Protein AF-A0A9X6AGW3-F1 (afdb_monomer_lite)

Radius of gyration: 20.29 Å; chains: 1; bounding box: 42×45×53 Å

pLDDT: mean 80.4, std 23.38, range [28.41, 98.12]

Structure (mmCIF, N/CA/C/O backbone):
data_AF-A0A9X6AGW3-F1
#
_entry.id   AF-A0A9X6AGW3-F1
#
loop_
_atom_site.group_PDB
_atom_site.id
_atom_site.type_symbol
_atom_site.label_atom_id
_atom_site.label_alt_id
_atom_site.label_comp_id
_atom_site.label_asym_id
_atom_site.label_entity_id
_atom_site.label_seq_id
_atom_site.pdbx_PDB_ins_code
_atom_site.Cartn_x
_atom_site.Cartn_y
_atom_site.Cartn_z
_atom_site.occupancy
_atom_site.B_iso_or_equiv
_atom_site.auth_seq_id
_atom_site.auth_comp_id
_atom_site.auth_asym_id
_atom_site.auth_atom_id
_atom_site.pdbx_PDB_model_num
ATOM 1 N N . MET A 1 1 ? -9.344 -11.999 30.129 1.00 38.03 1 MET A N 1
ATOM 2 C CA . MET A 1 1 ? -9.002 -11.123 28.990 1.00 38.03 1 MET A CA 1
ATOM 3 C C . MET A 1 1 ? -10.211 -11.081 28.066 1.00 38.03 1 MET A C 1
ATOM 5 O O . MET A 1 1 ? -10.377 -12.031 27.311 1.00 38.03 1 MET A O 1
ATOM 9 N N . PRO A 1 2 ? -11.133 -10.110 28.182 1.00 34.22 2 PRO A N 1
ATOM 10 C CA . PRO A 1 2 ? -12.264 -10.068 27.270 1.00 34.22 2 PRO A CA 1
ATOM 11 C C . PRO A 1 2 ? -11.816 -9.459 25.936 1.00 34.22 2 PRO A C 1
ATOM 13 O O . PRO A 1 2 ? -11.241 -8.375 25.882 1.00 34.22 2 PRO A O 1
ATOM 16 N N . LEU A 1 3 ? -12.050 -10.225 24.877 1.00 34.06 3 LEU A N 1
ATOM 17 C CA . LEU A 1 3 ? -11.917 -9.862 23.474 1.00 34.06 3 LEU A CA 1
ATOM 18 C C . LEU A 1 3 ? -13.033 -8.866 23.119 1.00 34.06 3 LEU A C 1
ATOM 20 O O . LEU A 1 3 ? -14.209 -9.183 23.298 1.00 34.06 3 LEU A O 1
ATOM 24 N N . LEU A 1 4 ? -12.683 -7.670 22.640 1.00 37.84 4 LEU A N 1
ATOM 25 C CA . LEU A 1 4 ? -13.667 -6.693 22.170 1.00 37.84 4 LEU A CA 1
ATOM 26 C C . LEU A 1 4 ? -14.114 -7.057 20.747 1.00 37.84 4 LEU A C 1
ATOM 28 O O . LEU A 1 4 ? -13.295 -7.192 19.839 1.00 37.84 4 LEU A O 1
ATOM 32 N N . VAL A 1 5 ? -15.424 -7.215 20.572 1.00 38.47 5 VAL A N 1
ATOM 33 C CA . VAL A 1 5 ? -16.093 -7.523 19.304 1.00 38.47 5 VAL A CA 1
ATOM 34 C C . VAL A 1 5 ? -16.485 -6.214 18.616 1.00 38.47 5 VAL A C 1
ATOM 36 O O . VAL A 1 5 ? -17.266 -5.438 19.162 1.00 38.47 5 VAL A O 1
ATOM 39 N N . LEU A 1 6 ? -15.982 -5.981 17.402 1.00 49.50 6 LEU A N 1
ATOM 40 C CA . LEU A 1 6 ? -16.480 -4.934 16.505 1.00 49.50 6 LEU A CA 1
ATOM 41 C C . LEU A 1 6 ? -17.674 -5.482 15.709 1.00 49.50 6 LEU A C 1
ATOM 43 O O . LEU A 1 6 ? -17.542 -6.420 14.924 1.00 49.50 6 LEU A O 1
ATOM 47 N N . GLY A 1 7 ? -18.858 -4.912 15.948 1.00 42.59 7 GLY A N 1
ATOM 48 C CA . GLY A 1 7 ? -20.103 -5.264 15.264 1.00 42.59 7 GLY A CA 1
ATOM 49 C C . GLY A 1 7 ? -20.257 -4.563 13.911 1.00 42.59 7 GLY A C 1
ATOM 50 O O . GLY A 1 7 ? -19.988 -3.371 13.764 1.00 42.59 7 GLY A O 1
ATOM 51 N N . ARG A 1 8 ? -20.736 -5.307 12.910 1.00 38.22 8 ARG A N 1
ATOM 52 C CA . ARG A 1 8 ? -20.941 -4.845 11.530 1.00 38.22 8 ARG A CA 1
ATOM 53 C C . ARG A 1 8 ? -22.305 -4.144 11.391 1.00 38.22 8 ARG A C 1
ATOM 55 O O . ARG A 1 8 ? -23.321 -4.803 11.211 1.00 38.22 8 ARG A O 1
ATOM 62 N N . GLY A 1 9 ? -22.337 -2.813 11.489 1.00 44.75 9 GLY A N 1
ATOM 63 C CA . GLY A 1 9 ? -23.510 -1.976 11.152 1.00 44.75 9 GLY A CA 1
ATOM 64 C C . GLY A 1 9 ? -23.368 -1.280 9.785 1.00 44.75 9 GLY A C 1
ATOM 65 O O . GLY A 1 9 ? -22.263 -1.207 9.266 1.00 44.75 9 GLY A O 1
ATOM 66 N N . LYS A 1 10 ? -24.442 -0.703 9.223 1.00 38.06 10 LYS A N 1
ATOM 67 C CA . LYS A 1 10 ? -24.577 -0.277 7.799 1.00 38.06 10 LYS A CA 1
ATOM 68 C C . LYS A 1 10 ? -24.264 1.205 7.447 1.00 38.06 10 LYS A C 1
ATOM 70 O O . LYS A 1 10 ? -24.725 1.713 6.445 1.00 38.06 10 LYS A O 1
ATOM 75 N N . ASP A 1 11 ? -23.450 1.864 8.260 1.00 41.44 11 ASP A N 1
ATOM 76 C CA . ASP A 1 11 ? -23.222 3.329 8.385 1.00 41.44 11 ASP A CA 1
ATOM 77 C C . ASP A 1 11 ? -21.803 3.820 8.056 1.00 41.44 11 ASP A C 1
ATOM 79 O O . ASP A 1 11 ? -21.030 3.896 9.009 1.00 41.44 11 ASP A O 1
ATOM 83 N N . ALA A 1 12 ? -21.388 4.058 6.809 1.00 45.22 12 ALA A N 1
ATOM 84 C CA . ALA A 1 12 ? -19.989 4.416 6.504 1.00 45.22 12 ALA A CA 1
ATOM 85 C C . ALA A 1 12 ? -19.766 5.937 6.371 1.00 45.22 12 ALA A C 1
ATOM 87 O O . ALA A 1 12 ? -20.576 6.637 5.770 1.00 45.22 12 ALA A O 1
ATOM 88 N N . ALA A 1 13 ? -18.640 6.425 6.904 1.00 38.66 13 ALA A N 1
ATOM 89 C CA . ALA A 1 13 ? -18.036 7.711 6.562 1.00 38.66 13 ALA A CA 1
ATOM 90 C C . ALA A 1 13 ? -16.591 7.444 6.106 1.00 38.66 13 ALA A C 1
ATOM 92 O O . ALA A 1 13 ? -15.818 6.809 6.827 1.00 38.66 13 ALA A O 1
ATOM 93 N N . SER A 1 14 ? -16.257 7.879 4.891 1.00 44.16 14 SER A N 1
ATOM 94 C CA . SER A 1 14 ? -14.970 7.658 4.224 1.00 44.16 14 SER A CA 1
ATOM 95 C C . SER A 1 14 ? -13.967 8.770 4.560 1.00 44.16 14 SER A C 1
ATOM 97 O O . SER A 1 14 ? -14.277 9.953 4.423 1.00 44.16 14 SER A O 1
ATOM 99 N N . ALA A 1 15 ? -12.754 8.404 4.983 1.00 35.50 15 ALA A N 1
ATOM 100 C CA . ALA A 1 15 ? -11.651 9.341 5.189 1.00 35.50 15 ALA A CA 1
ATOM 101 C C . ALA A 1 15 ? -10.858 9.515 3.881 1.00 35.50 15 ALA A C 1
ATOM 103 O O . ALA A 1 15 ? -9.969 8.724 3.569 1.00 35.50 15 ALA A O 1
ATOM 104 N N . GLY A 1 16 ? -11.185 10.553 3.110 1.00 32.91 16 GLY A N 1
ATOM 105 C CA . GLY A 1 16 ? -10.363 11.035 1.999 1.00 32.91 16 GLY A CA 1
ATOM 106 C C . GLY A 1 16 ? -9.441 12.155 2.476 1.00 32.91 16 GLY A C 1
ATOM 107 O O . GLY A 1 16 ? -9.917 13.191 2.931 1.00 32.91 16 GLY A O 1
ATOM 108 N N . SER A 1 17 ? -8.125 11.959 2.381 1.00 35.84 17 SER A N 1
ATOM 109 C CA . SER A 1 17 ? -7.149 13.019 2.649 1.00 35.84 17 SER A CA 1
ATOM 110 C C . SER A 1 17 ? -7.001 13.888 1.400 1.00 35.84 17 SER A C 1
ATOM 112 O O . SER A 1 17 ? -6.422 13.458 0.404 1.00 35.84 17 S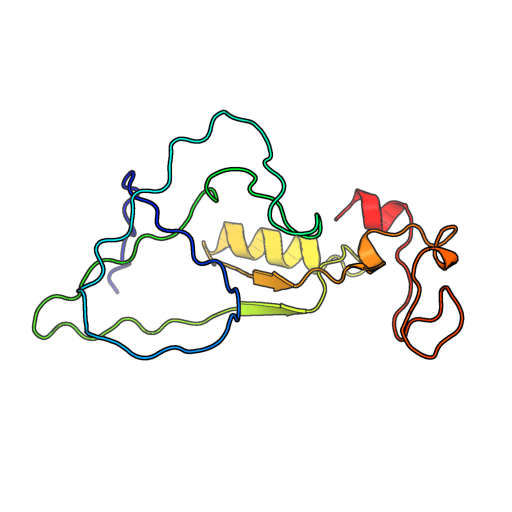ER A O 1
ATOM 114 N N . GLY A 1 18 ? -7.564 15.095 1.439 1.00 31.00 18 GLY A N 1
ATOM 115 C CA . GLY A 1 18 ? -7.371 16.139 0.437 1.00 31.00 18 GLY A CA 1
ATOM 116 C C . GLY A 1 18 ? -6.974 17.432 1.136 1.00 31.00 18 GLY A C 1
ATOM 117 O O . GLY A 1 18 ? -7.791 18.049 1.814 1.00 31.00 18 GLY A O 1
ATOM 118 N N . VAL A 1 19 ? -5.711 17.837 1.002 1.00 34.44 19 VAL A N 1
ATOM 119 C CA . VAL A 1 19 ? -5.231 19.131 1.503 1.00 34.44 19 VAL A CA 1
ATOM 120 C C . VAL A 1 19 ? -5.707 20.223 0.546 1.00 34.44 19 VAL A C 1
ATOM 122 O O . VAL A 1 19 ? -5.249 20.302 -0.592 1.00 34.44 19 VAL A O 1
ATOM 125 N N . GLY A 1 20 ? -6.616 21.074 1.021 1.00 30.77 20 GLY A N 1
ATOM 126 C CA . GLY A 1 20 ? -7.120 22.244 0.306 1.00 30.77 20 GLY A CA 1
ATOM 127 C C . GLY A 1 20 ? -7.447 23.383 1.271 1.00 30.77 20 GLY A C 1
ATOM 128 O O . GLY A 1 20 ? -8.473 23.351 1.932 1.00 30.77 20 GLY A O 1
ATOM 129 N N . LYS A 1 21 ? -6.513 24.339 1.340 1.00 30.77 21 LYS A N 1
ATOM 130 C CA . LYS A 1 21 ? -6.545 25.732 1.834 1.00 30.77 21 LYS A CA 1
ATOM 131 C C . LYS A 1 21 ? -7.651 26.154 2.825 1.00 30.77 21 LYS A C 1
ATOM 133 O O . LYS A 1 21 ? -8.825 26.247 2.491 1.00 30.77 21 LYS A O 1
ATOM 138 N N . SER A 1 22 ? -7.191 26.549 4.010 1.00 36.88 22 SER A N 1
ATOM 139 C CA . SER A 1 22 ? -7.928 27.181 5.102 1.00 36.88 22 SER A CA 1
ATOM 140 C C . SER A 1 22 ? -8.712 28.431 4.683 1.00 36.88 22 SER A C 1
ATOM 142 O O . SER A 1 22 ? -8.195 29.336 4.027 1.00 36.88 22 SER A O 1
ATOM 144 N N . SER A 1 23 ? -9.962 28.491 5.132 1.00 31.22 23 SER A N 1
ATOM 145 C CA . SER A 1 23 ? -10.744 29.707 5.358 1.00 31.22 23 SER A CA 1
ATOM 146 C C . SER A 1 23 ? -11.573 29.438 6.610 1.00 31.22 23 SER A C 1
ATOM 148 O O . SER A 1 23 ? -12.286 28.442 6.675 1.00 31.22 23 SER A O 1
ATOM 150 N N . ASP A 1 24 ? -11.343 30.265 7.618 1.00 40.12 24 ASP A N 1
ATOM 151 C CA . ASP A 1 24 ? -11.911 30.207 8.960 1.00 40.12 24 ASP A CA 1
ATOM 152 C C . ASP A 1 24 ? -13.396 30.598 8.915 1.00 40.12 24 ASP A C 1
ATOM 154 O O . ASP A 1 24 ? -13.698 31.668 8.389 1.00 40.12 24 ASP A O 1
ATOM 158 N N . ASP A 1 25 ? -14.297 29.748 9.422 1.00 31.50 25 ASP A N 1
ATOM 159 C CA . ASP A 1 25 ? -15.475 30.191 10.180 1.00 31.50 25 ASP A CA 1
ATOM 160 C C . ASP A 1 25 ? -16.156 29.022 10.919 1.00 31.50 25 ASP A C 1
ATOM 162 O O . ASP A 1 25 ? -16.306 27.931 10.371 1.00 31.50 25 ASP A O 1
ATOM 166 N N . GLY A 1 26 ? -16.575 29.305 12.155 1.00 28.41 26 GLY A N 1
ATOM 167 C CA . GLY A 1 26 ? -17.737 28.748 12.859 1.00 28.41 26 GLY A CA 1
ATOM 168 C C . GLY A 1 26 ? -17.949 27.232 12.919 1.00 28.41 26 GLY A C 1
ATOM 169 O O . GLY A 1 26 ? -18.312 26.590 11.940 1.00 28.41 26 GLY A O 1
ATOM 170 N N . GLY A 1 27 ? -17.863 26.677 14.132 1.00 40.72 27 GLY A N 1
ATOM 171 C CA . GLY A 1 27 ? -18.218 25.290 14.425 1.00 40.72 27 GLY A CA 1
ATOM 172 C C . GLY A 1 27 ? -19.611 24.873 13.935 1.00 40.72 27 GLY A C 1
ATOM 173 O O . GLY A 1 27 ? -20.611 25.525 14.222 1.00 40.72 27 GLY A O 1
ATOM 174 N N . ASP A 1 28 ? -19.650 23.720 13.273 1.00 32.69 28 ASP A N 1
ATOM 175 C CA . ASP A 1 28 ? -20.831 22.877 13.130 1.00 32.69 28 ASP A CA 1
ATOM 176 C C . ASP A 1 28 ? -20.404 21.450 13.488 1.00 32.69 28 ASP A C 1
ATOM 178 O O . ASP A 1 28 ? -19.458 20.890 12.921 1.00 32.69 28 ASP A O 1
ATOM 182 N N . GLU A 1 29 ? -21.038 20.901 14.520 1.00 40.03 29 GLU A N 1
ATOM 183 C CA . GLU A 1 29 ? -20.808 19.546 14.997 1.00 40.03 29 GLU A CA 1
ATOM 184 C C . GLU A 1 29 ? -21.031 18.557 13.850 1.00 40.03 29 GLU A C 1
ATOM 186 O O . GLU A 1 29 ? -22.038 18.605 13.146 1.00 40.03 29 GLU A O 1
ATOM 191 N N . GLY A 1 30 ? -20.070 17.650 13.665 1.00 41.34 30 GLY A N 1
ATOM 192 C CA . GLY A 1 30 ? -20.002 16.715 12.550 1.00 41.34 30 GLY A CA 1
ATOM 193 C C . GLY A 1 30 ? -21.246 15.844 12.381 1.00 41.34 30 GLY A C 1
ATOM 194 O O . GLY A 1 30 ? -21.277 14.686 12.793 1.00 41.34 30 GLY A O 1
ATOM 195 N N . LYS A 1 31 ? -22.241 16.348 11.653 1.00 41.25 31 LYS A N 1
ATOM 196 C CA . LYS A 1 31 ? -23.170 15.511 10.901 1.00 41.25 31 LYS A CA 1
ATOM 197 C C . LYS A 1 31 ? -22.441 15.072 9.645 1.00 41.25 31 LYS A C 1
ATOM 199 O O . LYS A 1 31 ? -22.425 15.779 8.640 1.00 41.25 31 LYS A O 1
ATOM 204 N N . GLY A 1 32 ? -21.801 13.905 9.724 1.00 50.88 32 GLY A N 1
ATOM 205 C CA . GLY A 1 32 ? -21.259 13.232 8.549 1.00 50.88 32 GLY A CA 1
ATOM 206 C C . GLY A 1 32 ? -22.338 13.193 7.472 1.00 50.88 32 GLY A C 1
ATOM 207 O O . GLY A 1 32 ? -23.378 12.562 7.661 1.00 50.88 32 GLY A O 1
ATOM 208 N N . LYS A 1 33 ? -22.131 13.932 6.375 1.00 56.94 33 LYS A N 1
ATOM 209 C CA . LYS A 1 33 ? -23.006 13.844 5.207 1.00 56.94 33 LYS A CA 1
ATOM 210 C C . LYS A 1 33 ? -23.013 12.378 4.791 1.00 56.94 33 LYS A C 1
ATOM 212 O O . LYS A 1 33 ? -21.945 11.821 4.544 1.00 56.94 33 LYS A O 1
ATOM 217 N N . GLN A 1 34 ? -24.195 11.762 4.786 1.00 65.12 34 GLN A N 1
ATOM 218 C CA . GLN A 1 34 ? -24.353 10.394 4.309 1.00 65.12 34 GLN A CA 1
ATOM 219 C C . GLN A 1 34 ? -23.745 10.300 2.914 1.00 65.12 34 GLN A C 1
ATOM 221 O O . GLN A 1 34 ? -24.049 11.113 2.036 1.00 65.12 34 GLN A O 1
ATOM 226 N N . GLU A 1 35 ? -22.847 9.336 2.748 1.00 71.94 35 GLU A N 1
ATOM 227 C CA . GLU A 1 35 ? -22.254 9.048 1.456 1.00 71.94 35 GLU A CA 1
ATOM 228 C C . GLU A 1 35 ? -23.389 8.647 0.496 1.00 71.94 35 GLU A C 1
ATOM 230 O O . GLU A 1 35 ? -24.225 7.815 0.864 1.00 71.94 35 GLU A O 1
ATOM 235 N N . PRO A 1 36 ? -23.499 9.277 -0.687 1.00 75.25 36 PRO A N 1
ATOM 236 C CA . PRO A 1 36 ? -24.566 8.964 -1.625 1.00 75.25 36 PRO A CA 1
ATOM 237 C C . PRO A 1 36 ? -24.480 7.500 -2.063 1.00 75.25 36 PRO A C 1
ATOM 239 O O . PRO A 1 36 ? -23.390 6.939 -2.183 1.00 75.25 36 PRO A O 1
ATOM 242 N N . GLU A 1 37 ? -25.634 6.889 -2.327 1.00 83.19 37 GLU A N 1
ATOM 243 C CA . GLU A 1 37 ? -25.703 5.497 -2.768 1.00 83.19 37 GLU A CA 1
ATOM 244 C C . GLU A 1 37 ? -24.868 5.290 -4.045 1.00 83.19 37 GLU A C 1
ATOM 246 O O . GLU A 1 37 ? -24.954 6.061 -5.009 1.00 83.19 37 GLU A O 1
ATOM 251 N N . TRP A 1 38 ? -24.008 4.268 -4.035 1.00 90.44 38 TRP A N 1
ATOM 252 C CA . TRP A 1 38 ? -23.121 3.987 -5.158 1.00 90.44 38 TRP A CA 1
ATOM 253 C C . TRP A 1 38 ? -23.870 3.237 -6.262 1.00 90.44 38 TRP A C 1
ATOM 255 O O . TRP A 1 38 ? -24.397 2.149 -6.051 1.00 90.44 38 TRP A O 1
ATOM 265 N N . ASP A 1 39 ? -23.855 3.795 -7.470 1.00 91.38 39 ASP A N 1
ATOM 266 C CA . ASP A 1 39 ? -24.525 3.267 -8.667 1.00 91.38 39 ASP A CA 1
ATOM 267 C C . ASP A 1 39 ? -23.756 2.127 -9.365 1.00 91.38 39 ASP A C 1
ATOM 269 O O . ASP A 1 39 ? -24.064 1.766 -10.504 1.00 91.38 39 ASP A O 1
ATOM 273 N N . GLY A 1 40 ? -22.732 1.574 -8.710 1.00 92.19 40 GLY A N 1
ATOM 274 C CA . GLY A 1 40 ? -21.885 0.511 -9.252 1.00 92.19 40 GLY A CA 1
ATOM 275 C C . GLY A 1 40 ? -20.855 0.983 -10.282 1.00 92.19 40 GLY A C 1
ATOM 276 O O . GLY A 1 40 ? -20.159 0.151 -10.866 1.00 92.19 40 GLY A O 1
ATOM 277 N N . LYS A 1 41 ? -20.741 2.294 -10.538 1.00 93.62 41 LYS A N 1
ATOM 278 C CA . LYS A 1 41 ? -19.828 2.844 -11.549 1.00 93.62 41 LYS A CA 1
ATOM 279 C C . LYS A 1 41 ? -18.698 3.642 -10.912 1.00 93.62 41 LYS A C 1
ATOM 281 O O . LYS A 1 41 ? -18.906 4.426 -9.987 1.00 93.62 41 LYS A O 1
ATOM 286 N N . THR A 1 42 ? -17.492 3.478 -11.448 1.00 93.69 42 THR A N 1
ATOM 287 C CA . THR A 1 42 ? -16.352 4.330 -11.096 1.00 93.69 42 THR A CA 1
ATOM 288 C C . THR A 1 42 ? -16.611 5.759 -11.566 1.00 93.69 42 THR A C 1
ATOM 290 O O . THR A 1 42 ? -16.935 5.981 -12.734 1.00 93.69 42 THR A O 1
ATOM 293 N N . LYS A 1 43 ? -16.442 6.737 -10.675 1.00 92.62 43 LYS A N 1
ATOM 294 C CA . LYS A 1 43 ? -16.590 8.168 -10.971 1.00 92.62 43 LYS A CA 1
ATOM 295 C C . LYS A 1 43 ? -15.241 8.850 -10.821 1.00 92.62 43 LYS A C 1
ATOM 297 O O . LYS A 1 43 ? -14.660 8.840 -9.743 1.00 92.62 43 LYS A O 1
ATOM 302 N N . VAL A 1 44 ? -14.726 9.430 -11.897 1.00 94.19 44 VAL A N 1
ATOM 303 C CA . VAL A 1 44 ? -13.467 10.183 -11.863 1.00 94.19 44 VAL A CA 1
ATOM 304 C C . VAL A 1 44 ? -13.651 11.463 -11.039 1.00 94.19 44 VAL A C 1
ATOM 306 O O . VAL A 1 44 ? -14.674 12.134 -11.170 1.00 94.19 44 VAL A O 1
ATOM 309 N N . ILE A 1 45 ? -12.680 11.788 -10.185 1.00 90.94 45 ILE A N 1
ATOM 310 C CA . ILE A 1 45 ? -12.688 12.976 -9.324 1.00 90.94 45 ILE A CA 1
ATOM 311 C C . ILE A 1 45 ? -11.592 13.939 -9.791 1.00 90.94 45 ILE A C 1
ATOM 313 O O . ILE A 1 45 ? -10.457 13.529 -10.034 1.00 90.94 45 ILE A O 1
ATOM 317 N N . GLY A 1 46 ? -11.922 15.232 -9.855 1.00 91.31 46 GLY A N 1
ATOM 318 C CA . GLY A 1 46 ? -10.947 16.293 -10.102 1.00 91.31 46 GLY A CA 1
ATOM 319 C C . GLY A 1 46 ? -10.306 16.203 -11.487 1.00 91.31 46 GLY A C 1
ATOM 320 O O . GLY A 1 46 ? -11.001 16.183 -12.499 1.00 91.31 46 GLY A O 1
ATOM 321 N N . ASP A 1 47 ? -8.977 16.173 -11.519 1.00 91.56 47 ASP A N 1
ATOM 322 C CA . ASP A 1 47 ? -8.150 16.209 -12.732 1.00 91.56 47 ASP A CA 1
ATOM 323 C C . ASP A 1 47 ? -7.958 14.843 -13.416 1.00 91.56 47 ASP A C 1
ATOM 325 O O . ASP A 1 47 ? -7.243 14.746 -14.412 1.00 91.56 47 ASP A O 1
ATOM 329 N N . GLY A 1 48 ? -8.577 13.782 -12.895 1.00 86.88 48 GLY A N 1
ATOM 330 C CA . GLY A 1 48 ? -8.403 12.428 -13.419 1.00 86.88 48 GLY A CA 1
ATOM 331 C C . GLY A 1 48 ? -7.406 11.559 -12.662 1.00 86.88 48 GLY A C 1
ATOM 332 O O . GLY A 1 48 ? -7.342 10.360 -12.928 1.00 86.88 48 GLY A O 1
ATOM 333 N N . SER A 1 49 ? -6.663 12.112 -11.703 1.00 82.44 49 SER A N 1
ATOM 334 C CA . SER A 1 49 ? -5.695 11.354 -10.895 1.00 82.44 49 SER A CA 1
ATOM 335 C C . SER A 1 49 ? -6.336 10.491 -9.801 1.00 82.44 49 SER A C 1
ATOM 337 O O . SER A 1 49 ? -5.692 9.590 -9.267 1.00 82.44 49 SER A O 1
ATOM 339 N N . THR A 1 50 ? -7.604 10.747 -9.468 1.00 89.25 50 THR A N 1
ATOM 340 C CA . THR A 1 50 ? -8.355 10.049 -8.415 1.00 89.25 50 THR A CA 1
ATOM 341 C C . THR A 1 50 ? -9.721 9.609 -8.940 1.00 89.25 50 THR A C 1
ATOM 343 O O . THR A 1 50 ? -10.295 10.228 -9.836 1.00 89.25 50 THR A O 1
ATOM 346 N N . SER A 1 51 ? -10.276 8.532 -8.384 1.00 92.31 51 SER A N 1
ATOM 347 C CA . SER A 1 51 ? -11.640 8.104 -8.694 1.00 92.31 51 SER A CA 1
ATOM 348 C C . SER A 1 51 ? -12.358 7.556 -7.465 1.00 92.31 51 SER A C 1
ATOM 350 O O . SER A 1 51 ? -11.742 6.965 -6.580 1.00 92.31 51 SER A O 1
ATOM 352 N N . TYR A 1 52 ? -13.669 7.770 -7.414 1.00 91.56 52 TYR A N 1
ATOM 353 C CA . TYR A 1 52 ? -14.572 7.109 -6.490 1.00 91.56 52 TYR A CA 1
ATOM 354 C C . TYR A 1 52 ? -15.009 5.773 -7.081 1.00 91.56 52 TYR A C 1
ATOM 356 O O . TYR A 1 52 ? -15.641 5.730 -8.138 1.00 91.56 52 TYR A O 1
ATOM 364 N N . THR A 1 53 ? -14.685 4.687 -6.393 1.00 92.56 53 THR A N 1
ATOM 365 C CA . THR A 1 53 ? -14.966 3.305 -6.813 1.00 92.56 53 THR A CA 1
ATOM 366 C C . THR A 1 53 ? -16.032 2.637 -5.944 1.00 92.56 53 THR A C 1
ATOM 368 O O . THR A 1 53 ? -16.163 1.417 -5.959 1.00 92.56 53 THR A O 1
ATOM 371 N N . GLY A 1 54 ? -16.808 3.437 -5.209 1.00 92.25 54 GLY A N 1
ATOM 372 C CA . GLY A 1 54 ? -17.777 2.961 -4.230 1.00 92.25 54 GLY A CA 1
ATOM 373 C C . GLY A 1 54 ? -17.234 2.952 -2.798 1.00 92.25 54 GLY A C 1
ATOM 374 O O . GLY A 1 54 ? -16.069 3.292 -2.562 1.00 92.25 54 GLY A O 1
ATOM 375 N N . PRO A 1 55 ? -18.079 2.577 -1.824 1.00 89.38 55 PRO A N 1
ATOM 376 C CA . PRO A 1 55 ? -17.689 2.514 -0.424 1.00 89.38 55 PRO A CA 1
ATOM 377 C C . PRO A 1 55 ? -16.631 1.430 -0.204 1.00 89.38 55 PRO A C 1
ATOM 379 O O . PRO A 1 55 ? -16.722 0.321 -0.737 1.00 89.38 55 PRO A O 1
ATOM 382 N N . GLN A 1 56 ? -15.643 1.728 0.639 1.00 86.88 56 GLN A N 1
ATOM 383 C CA . GLN A 1 56 ? -14.594 0.768 0.967 1.00 86.88 56 GLN A CA 1
ATOM 384 C C . GLN A 1 56 ? -15.175 -0.419 1.760 1.00 86.88 56 GLN A C 1
ATOM 386 O O . GLN A 1 56 ? -15.804 -0.219 2.807 1.00 86.88 56 GLN A O 1
ATOM 391 N N . PRO A 1 57 ? -14.973 -1.670 1.316 1.00 85.56 57 PRO A N 1
ATOM 392 C CA . PRO A 1 57 ? -15.495 -2.828 2.024 1.00 85.56 57 PRO A CA 1
ATOM 393 C C . PRO A 1 57 ? -14.759 -3.045 3.353 1.00 85.56 57 PRO A C 1
ATOM 395 O O . PRO A 1 57 ? -13.561 -2.810 3.471 1.00 85.56 57 PRO A O 1
ATOM 398 N N . GLY A 1 58 ? -15.476 -3.548 4.362 1.00 84.69 58 GLY A N 1
ATOM 399 C CA . GLY A 1 58 ? -14.866 -3.997 5.622 1.00 84.69 58 GLY A CA 1
ATOM 400 C C . GLY A 1 58 ? -14.305 -2.886 6.519 1.00 84.69 58 GLY A C 1
ATOM 401 O O . GLY A 1 58 ? -13.503 -3.181 7.401 1.00 84.69 58 GLY A O 1
ATOM 402 N N . GLN A 1 59 ? -14.719 -1.632 6.312 1.00 85.62 59 GLN A N 1
ATOM 403 C CA . GLN A 1 59 ? -14.335 -0.507 7.167 1.00 85.62 59 GLN A CA 1
ATOM 404 C C . GLN A 1 59 ? -14.789 -0.710 8.619 1.00 85.62 59 GLN A C 1
ATOM 406 O O . GLN A 1 59 ? -15.897 -1.190 8.886 1.00 85.62 59 GLN A O 1
ATOM 411 N N . LEU A 1 60 ? -13.926 -0.318 9.557 1.00 85.31 60 LEU A N 1
ATOM 412 C CA . LEU A 1 60 ? -14.243 -0.303 10.981 1.00 85.31 60 LEU A CA 1
ATOM 413 C C . LEU A 1 60 ? -15.126 0.902 11.306 1.00 85.31 60 LEU A C 1
ATOM 415 O O . LEU A 1 60 ?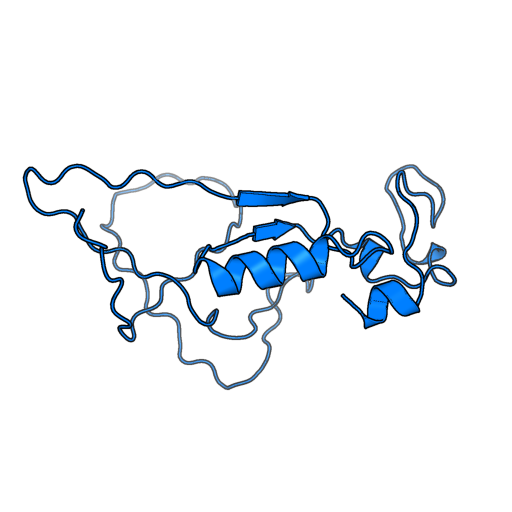 -14.917 1.998 10.792 1.00 85.31 60 LEU A O 1
ATOM 419 N N . LYS A 1 61 ? -16.104 0.698 12.189 1.00 85.38 61 LYS A N 1
ATOM 420 C CA . LYS A 1 61 ? -17.020 1.751 12.623 1.00 85.38 61 LYS A CA 1
ATOM 421 C C . LYS A 1 61 ? -16.614 2.280 13.993 1.00 85.38 61 LYS A C 1
ATOM 423 O O . LYS A 1 61 ? -16.672 1.511 14.954 1.00 85.38 61 LYS A O 1
ATOM 428 N N . PRO A 1 62 ? -16.234 3.561 14.112 1.00 88.12 62 PRO A N 1
ATOM 429 C CA . PRO A 1 62 ? -15.971 4.149 15.413 1.00 88.12 62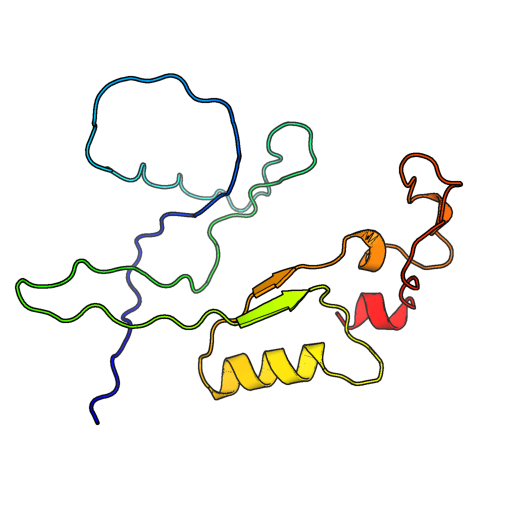 PRO A CA 1
ATOM 430 C C . PRO A 1 62 ? -17.279 4.274 16.204 1.00 88.12 62 PRO A C 1
ATOM 432 O O . PRO A 1 62 ? -18.320 4.643 15.659 1.00 88.12 62 PRO A O 1
ATOM 435 N N . THR A 1 63 ? -17.221 3.983 17.501 1.00 89.31 63 THR A N 1
ATOM 436 C CA . THR A 1 63 ? -18.321 4.209 18.446 1.00 89.31 63 THR A CA 1
ATOM 437 C C . THR A 1 63 ? -17.868 5.193 19.521 1.00 89.31 63 THR A C 1
ATOM 439 O O . THR A 1 63 ? -16.749 5.038 20.018 1.00 89.31 63 THR A O 1
ATOM 442 N N . PRO A 1 64 ? -18.697 6.179 19.911 1.00 93.12 64 PRO A N 1
ATOM 443 C CA . PRO A 1 64 ? -18.363 7.085 21.005 1.00 93.12 64 PRO A CA 1
ATOM 444 C C . PRO A 1 64 ? -18.078 6.328 22.307 1.00 93.12 64 PRO A C 1
ATOM 446 O O . PRO A 1 64 ? -18.746 5.339 22.613 1.00 93.12 64 PRO A O 1
ATOM 449 N N . LEU A 1 65 ? -17.100 6.811 23.075 1.00 95.50 65 LEU A N 1
ATOM 450 C CA . LEU A 1 65 ? -16.767 6.258 24.388 1.00 95.50 65 LEU A CA 1
ATOM 451 C C . LEU A 1 65 ? -17.854 6.596 25.411 1.00 95.50 65 LEU A C 1
ATOM 453 O O . LEU A 1 65 ? -18.441 7.682 25.375 1.00 95.50 65 LEU A O 1
ATOM 457 N N . LYS A 1 66 ? -18.089 5.694 26.365 1.00 96.00 66 LYS A N 1
ATOM 458 C CA . LYS A 1 66 ? -18.935 5.997 27.526 1.00 96.00 66 LYS A CA 1
ATOM 459 C C . LYS A 1 66 ? -18.176 6.888 28.521 1.00 96.00 66 LYS A C 1
ATOM 461 O O . LYS A 1 66 ? -16.947 6.823 28.587 1.00 96.00 66 LYS A O 1
ATOM 466 N N . PRO A 1 67 ? -18.872 7.687 29.349 1.00 97.06 67 PRO A N 1
ATOM 467 C CA . PRO A 1 67 ? -18.221 8.440 30.419 1.00 97.06 67 PRO A CA 1
ATOM 468 C C . PRO A 1 67 ? -17.368 7.530 31.318 1.00 97.06 67 PRO A C 1
ATOM 470 O O . PRO A 1 67 ?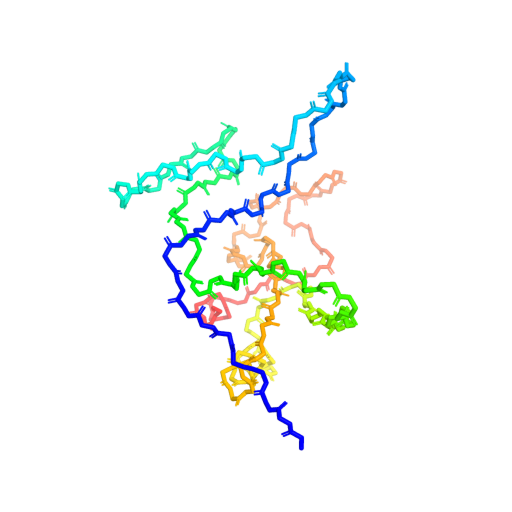 -17.848 6.511 31.810 1.00 97.06 67 PRO A O 1
ATOM 473 N N . GLY A 1 68 ? -16.098 7.896 31.518 1.00 96.19 68 GLY A N 1
ATOM 474 C CA . GLY A 1 68 ? -15.140 7.130 32.326 1.00 96.19 68 GLY A CA 1
ATOM 475 C C . GLY A 1 68 ? -14.484 5.934 31.621 1.00 96.19 68 GLY A C 1
ATOM 476 O O . GLY A 1 68 ? -13.628 5.280 32.215 1.00 96.19 68 GLY A O 1
ATOM 477 N N . GLU A 1 69 ? -14.837 5.643 30.367 1.00 97.12 69 GLU A N 1
ATOM 478 C CA . GLU A 1 69 ? -14.186 4.592 29.585 1.00 97.12 69 GLU A CA 1
ATOM 479 C C . GLU A 1 69 ? -12.789 5.032 29.126 1.00 97.12 69 GLU A C 1
ATOM 481 O O . GLU A 1 69 ? -12.591 6.142 28.627 1.00 97.12 69 GLU A O 1
ATOM 486 N N . LYS A 1 70 ? -11.798 4.148 29.285 1.00 96.00 70 LYS A N 1
ATOM 487 C CA . LYS A 1 70 ? -10.443 4.401 28.791 1.00 96.00 70 LYS A CA 1
ATOM 488 C C . LYS A 1 70 ? -10.423 4.252 27.262 1.00 96.00 70 LYS A C 1
ATOM 490 O O . LYS A 1 70 ? -10.814 3.189 26.779 1.00 96.00 70 LYS A O 1
ATOM 495 N N . PRO A 1 71 ? -9.909 5.240 26.505 1.00 95.12 71 PRO A N 1
ATOM 496 C CA . PRO A 1 71 ? -9.784 5.113 25.058 1.00 95.12 71 PRO A CA 1
ATOM 497 C C . PRO A 1 71 ? -8.950 3.885 24.650 1.00 95.12 71 PRO A C 1
ATOM 499 O O . PRO A 1 71 ? -7.916 3.618 25.277 1.00 95.12 71 PRO A O 1
ATOM 502 N N . PRO A 1 72 ? -9.353 3.143 23.602 1.00 92.38 72 PRO A N 1
ATOM 503 C CA . PRO A 1 72 ? -8.542 2.061 23.062 1.00 92.38 72 PRO A CA 1
ATOM 504 C C . PRO A 1 72 ? -7.236 2.609 22.469 1.00 92.38 72 PRO A C 1
ATOM 506 O O . PRO A 1 72 ? -7.222 3.648 21.810 1.00 92.38 72 PRO A O 1
ATOM 509 N N . GLN A 1 73 ? -6.131 1.889 22.680 1.00 94.06 73 GLN A N 1
ATOM 510 C CA . GLN A 1 73 ? -4.874 2.161 21.983 1.00 94.06 73 GLN A CA 1
ATOM 511 C C . GLN A 1 73 ? -4.936 1.533 20.593 1.00 94.06 73 GLN A C 1
ATOM 513 O O . GLN A 1 73 ? -5.133 0.326 20.463 1.00 94.06 73 GLN A O 1
ATOM 518 N N . PHE A 1 74 ? -4.696 2.340 19.567 1.00 92.31 74 PHE A N 1
ATOM 519 C CA . PHE A 1 74 ? -4.538 1.850 18.204 1.00 92.31 74 PHE A CA 1
ATOM 520 C C . PHE A 1 74 ? -3.058 1.658 17.878 1.00 92.31 74 PHE A C 1
ATOM 522 O O . PHE A 1 74 ? -2.212 2.456 18.287 1.00 92.31 74 PHE A O 1
ATOM 529 N N . VAL A 1 75 ? -2.757 0.600 17.129 1.00 94.19 75 VAL A N 1
ATOM 530 C CA . VAL A 1 75 ? -1.462 0.386 16.481 1.00 94.19 75 VAL A CA 1
ATOM 531 C C . VAL A 1 75 ? -1.734 0.334 14.988 1.00 94.19 75 VAL A C 1
ATOM 533 O O . VAL A 1 75 ? -2.576 -0.445 14.543 1.00 94.19 75 VAL A O 1
ATOM 536 N N . VAL A 1 76 ? -1.053 1.186 14.228 1.00 93.94 76 VAL A N 1
ATOM 537 C CA . VAL A 1 76 ? -1.178 1.236 12.771 1.00 93.94 76 VAL A CA 1
ATOM 538 C C . VAL A 1 76 ? 0.041 0.559 12.174 1.00 93.94 76 VAL A C 1
ATOM 540 O O . VAL A 1 76 ? 1.169 0.968 12.440 1.00 93.94 76 VAL A O 1
ATOM 543 N N . PHE A 1 77 ? -0.196 -0.467 11.363 1.00 94.75 77 PHE A N 1
ATOM 544 C CA . PHE A 1 77 ? 0.838 -1.055 10.527 1.00 94.75 77 PHE A CA 1
ATOM 545 C C . PHE A 1 77 ? 0.711 -0.498 9.114 1.00 94.75 77 PHE A C 1
ATOM 547 O O . PHE A 1 77 ? -0.368 -0.561 8.511 1.00 94.75 77 PHE A O 1
ATOM 554 N N . SER A 1 78 ? 1.814 0.023 8.589 1.00 95.38 78 SER A N 1
ATOM 555 C CA . SER A 1 78 ? 1.908 0.458 7.204 1.00 95.38 78 SER A CA 1
ATOM 556 C C . SER A 1 78 ? 3.183 -0.046 6.544 1.00 95.38 78 SER A C 1
ATOM 558 O O . SER A 1 78 ? 4.214 -0.185 7.201 1.00 95.38 78 SER A O 1
ATOM 560 N N . TRP A 1 79 ? 3.104 -0.284 5.240 1.00 95.56 79 TRP A N 1
ATOM 561 C CA . TRP A 1 79 ? 4.223 -0.695 4.398 1.00 95.56 79 TRP A CA 1
ATOM 562 C C . TRP A 1 79 ? 4.354 0.298 3.257 1.00 95.56 79 TRP A C 1
ATOM 564 O O . TRP A 1 79 ? 3.374 0.557 2.556 1.00 95.56 79 TRP A O 1
ATOM 574 N N . ASP A 1 80 ? 5.562 0.803 3.048 1.00 92.81 80 ASP A N 1
ATOM 575 C CA . ASP A 1 80 ? 5.888 1.557 1.845 1.00 92.81 80 ASP A CA 1
ATOM 576 C C . ASP A 1 80 ? 6.191 0.588 0.704 1.00 92.81 80 ASP A C 1
ATOM 578 O O . ASP A 1 80 ? 6.859 -0.434 0.881 1.00 92.81 80 ASP A O 1
ATOM 582 N N . GLY A 1 81 ? 5.664 0.896 -0.478 1.00 89.81 81 GLY A N 1
ATOM 583 C CA . GLY A 1 81 ? 5.598 -0.069 -1.561 1.00 89.81 81 GLY A CA 1
ATOM 584 C C . GLY A 1 81 ? 4.388 -0.991 -1.406 1.00 89.81 81 GLY A C 1
ATOM 585 O O . GLY A 1 81 ? 3.326 -0.606 -0.927 1.00 89.81 81 GLY A O 1
ATOM 586 N N . GLY A 1 82 ? 4.514 -2.215 -1.896 1.00 93.44 82 GLY A N 1
ATOM 587 C CA . GLY A 1 82 ? 3.379 -3.134 -2.014 1.00 93.44 82 GLY A CA 1
ATOM 588 C C . GLY A 1 82 ? 3.440 -3.900 -3.319 1.00 93.44 82 GLY A C 1
ATOM 589 O O . GLY A 1 82 ? 2.460 -3.954 -4.048 1.00 93.44 82 GLY A O 1
ATOM 590 N N . LEU A 1 83 ? 4.629 -4.409 -3.633 1.00 94.62 83 LEU A N 1
ATOM 591 C CA . LEU A 1 83 ? 4.863 -5.286 -4.765 1.00 94.62 83 LEU A CA 1
ATOM 592 C C . LEU A 1 83 ? 5.060 -6.697 -4.227 1.00 94.62 83 LEU A C 1
ATOM 594 O O . LEU A 1 83 ? 5.789 -6.900 -3.253 1.00 94.62 83 LEU A O 1
ATOM 598 N N . GLN A 1 84 ? 4.451 -7.668 -4.887 1.00 95.62 84 GLN A N 1
ATOM 599 C CA . GLN A 1 84 ? 4.823 -9.060 -4.728 1.00 95.62 84 GLN A CA 1
ATOM 600 C C . GLN A 1 84 ? 6.220 -9.283 -5.324 1.00 95.62 84 GLN A C 1
ATOM 602 O O . GLN A 1 84 ? 6.378 -9.287 -6.541 1.00 95.62 84 GLN A O 1
ATOM 607 N N . GLY A 1 85 ? 7.229 -9.443 -4.466 1.00 92.31 85 GLY A N 1
ATOM 608 C CA . GLY A 1 85 ? 8.583 -9.833 -4.859 1.00 92.31 85 GLY A CA 1
ATOM 609 C C . GLY A 1 85 ? 8.837 -11.333 -4.703 1.00 92.31 85 GLY A C 1
ATOM 610 O O . GLY A 1 85 ? 7.972 -12.083 -4.239 1.00 92.31 85 GLY A O 1
ATOM 611 N N . ASP A 1 86 ? 10.058 -11.750 -5.041 1.00 94.38 86 ASP A N 1
ATOM 612 C CA . ASP A 1 86 ? 10.533 -13.138 -4.888 1.00 94.38 86 ASP A CA 1
ATOM 613 C C . ASP A 1 86 ? 10.653 -13.571 -3.414 1.00 94.38 86 ASP A C 1
ATOM 615 O O . ASP A 1 86 ? 10.692 -14.757 -3.102 1.00 94.38 86 ASP A O 1
ATOM 619 N N . ASP A 1 87 ? 10.699 -12.611 -2.487 1.00 94.50 87 ASP A N 1
ATOM 620 C CA . ASP A 1 87 ? 10.701 -12.847 -1.037 1.00 94.50 87 ASP A CA 1
ATOM 621 C C . ASP A 1 87 ? 9.309 -13.172 -0.466 1.00 94.50 87 ASP A C 1
ATOM 623 O O . ASP A 1 87 ? 9.168 -13.533 0.703 1.00 94.50 87 ASP A O 1
ATOM 627 N N . HIS A 1 88 ? 8.274 -13.033 -1.290 1.00 95.81 88 HIS A N 1
ATOM 628 C CA . HIS A 1 88 ? 6.878 -13.249 -0.957 1.00 95.81 88 HIS A CA 1
ATOM 629 C C . HIS A 1 88 ? 6.331 -12.481 0.256 1.00 95.81 88 HIS A C 1
ATOM 631 O O . HIS A 1 88 ? 5.310 -12.872 0.837 1.00 95.81 88 HIS A O 1
ATOM 637 N N . LEU A 1 89 ? 6.939 -11.347 0.615 1.00 95.44 89 LEU A N 1
ATOM 638 C CA . LEU A 1 89 ? 6.529 -10.594 1.803 1.00 95.44 89 LEU A CA 1
ATOM 639 C C . LEU A 1 89 ? 5.129 -9.985 1.665 1.00 95.44 89 LEU A C 1
ATOM 641 O O . LEU A 1 89 ? 4.366 -9.981 2.633 1.00 95.44 89 LEU A O 1
ATOM 645 N N . PHE A 1 90 ? 4.748 -9.519 0.474 1.00 95.94 90 PHE A N 1
ATOM 646 C CA . PHE A 1 90 ? 3.428 -8.917 0.265 1.00 95.94 90 PHE A CA 1
ATOM 647 C C . PHE A 1 90 ? 2.290 -9.915 0.528 1.00 95.94 90 PHE A C 1
ATOM 649 O O . PHE A 1 90 ? 1.420 -9.661 1.367 1.00 95.94 90 PHE A O 1
ATOM 656 N N . SER A 1 91 ? 2.325 -11.087 -0.113 1.00 96.38 91 SER A N 1
ATOM 657 C CA . SER A 1 91 ? 1.398 -12.188 0.168 1.00 96.38 91 SER A CA 1
ATOM 658 C C . SER A 1 91 ? 1.450 -12.633 1.628 1.00 96.38 91 SER A C 1
ATOM 660 O O . SER A 1 91 ? 0.400 -12.804 2.247 1.00 96.38 91 SER A O 1
ATOM 662 N N . HIS A 1 92 ? 2.647 -12.746 2.208 1.00 96.94 92 HIS A N 1
ATOM 663 C CA . HIS A 1 92 ? 2.818 -13.177 3.593 1.00 96.94 92 HIS A CA 1
ATOM 664 C C . HIS A 1 92 ? 2.070 -12.263 4.575 1.00 96.94 92 HIS A C 1
ATOM 666 O O . HIS A 1 92 ? 1.256 -12.734 5.372 1.00 96.94 92 HIS A O 1
ATOM 672 N N . TYR A 1 93 ? 2.257 -10.944 4.489 1.00 96.81 93 TYR A N 1
ATOM 673 C CA . TYR A 1 93 ? 1.558 -10.012 5.379 1.00 96.81 93 TYR A CA 1
ATOM 674 C C . TYR A 1 93 ? 0.045 -9.959 5.110 1.00 96.81 93 TYR A C 1
ATOM 676 O O . TYR A 1 93 ? -0.733 -9.816 6.055 1.00 96.81 93 TYR A O 1
ATOM 684 N N . ARG A 1 94 ? -0.405 -10.177 3.865 1.00 95.62 94 ARG A N 1
ATOM 685 C CA . ARG A 1 94 ? -1.838 -10.347 3.542 1.00 95.62 94 ARG A CA 1
ATOM 686 C C . ARG A 1 94 ? -2.447 -11.626 4.124 1.00 95.62 94 ARG A C 1
ATOM 688 O O . ARG A 1 94 ? -3.656 -11.684 4.341 1.00 95.62 94 ARG A O 1
ATOM 695 N N . GLU A 1 95 ? -1.658 -12.666 4.360 1.00 97.44 95 GLU A N 1
ATOM 696 C CA . GLU A 1 95 ? -2.113 -13.865 5.068 1.00 97.44 95 GLU A CA 1
ATOM 697 C C . GLU A 1 95 ? -2.154 -13.637 6.579 1.00 97.44 95 GLU A C 1
ATOM 699 O O . GLU A 1 95 ? -3.133 -14.010 7.230 1.00 97.44 95 GLU A O 1
ATOM 704 N N . LEU A 1 96 ? -1.143 -12.966 7.141 1.00 97.38 96 LEU A N 1
ATOM 705 C CA . LEU A 1 96 ? -1.128 -12.603 8.560 1.00 97.38 96 LEU A CA 1
ATOM 706 C C . LEU A 1 96 ? -2.283 -11.664 8.926 1.00 97.38 96 LEU A C 1
ATOM 708 O O . LEU A 1 96 ? -2.880 -11.835 9.990 1.00 97.38 96 LEU A O 1
ATOM 712 N N . SER A 1 97 ? -2.642 -10.723 8.046 1.00 95.19 97 SER A N 1
ATOM 713 C CA . SER A 1 97 ? -3.796 -9.839 8.249 1.00 95.19 97 SER A CA 1
ATOM 714 C C . SER A 1 97 ? -5.092 -10.635 8.413 1.00 95.19 97 SER A C 1
ATOM 716 O O . SER A 1 97 ? -5.835 -10.407 9.367 1.00 95.19 97 SER A O 1
ATOM 718 N N . LYS A 1 98 ? -5.320 -11.646 7.562 1.00 94.88 98 LYS A N 1
ATOM 719 C CA . LYS A 1 98 ? -6.462 -12.569 7.675 1.00 94.88 98 LYS A CA 1
ATOM 720 C C . LYS A 1 98 ? -6.386 -13.411 8.945 1.00 94.88 98 LYS A C 1
ATOM 722 O O . LYS A 1 98 ? -7.383 -13.536 9.650 1.00 94.88 98 LYS A O 1
ATOM 727 N N . LYS A 1 99 ? -5.214 -13.980 9.246 1.00 97.81 99 LYS A N 1
ATOM 728 C CA . LYS A 1 99 ? -5.009 -14.875 10.395 1.00 97.81 99 LYS A CA 1
ATOM 729 C C . LYS A 1 99 ? -5.279 -14.182 11.729 1.00 97.81 99 LYS A C 1
ATOM 731 O O . LYS A 1 99 ? -5.865 -14.792 12.618 1.00 97.81 99 LYS A O 1
ATOM 736 N N . TYR A 1 100 ? -4.842 -12.934 11.872 1.00 96.50 100 TYR A N 1
ATOM 737 C CA . TYR A 1 100 ? -4.933 -12.190 13.131 1.00 96.50 100 TYR A CA 1
ATOM 738 C C . TYR A 1 100 ? -6.031 -11.129 13.144 1.00 96.50 100 TYR A C 1
ATOM 740 O O . TYR A 1 100 ? -6.139 -10.395 14.124 1.00 96.50 100 TYR A O 1
ATOM 748 N N . ASN A 1 101 ? -6.839 -11.040 12.082 1.00 92.56 101 ASN A N 1
ATOM 749 C CA . ASN A 1 101 ? -7.810 -9.963 11.891 1.00 92.56 101 ASN A CA 1
ATOM 750 C C . ASN A 1 101 ? -7.169 -8.575 12.104 1.00 92.56 101 ASN A C 1
ATOM 752 O O . ASN A 1 101 ? -7.718 -7.699 12.775 1.00 92.56 101 ASN A O 1
ATOM 756 N N . ALA A 1 102 ? -5.954 -8.413 11.579 1.00 93.50 102 ALA A N 1
ATOM 757 C CA . ALA A 1 102 ? -5.170 -7.195 11.692 1.00 93.50 102 ALA A CA 1
ATOM 758 C C . ALA A 1 102 ? -5.335 -6.368 10.417 1.00 93.50 102 ALA A C 1
ATOM 760 O O . ALA A 1 102 ? -5.110 -6.864 9.315 1.00 93.50 102 ALA A O 1
ATOM 761 N N . HIS A 1 103 ? -5.710 -5.100 10.566 1.00 92.12 103 HIS A N 1
ATOM 762 C CA . HIS A 1 103 ? -5.833 -4.178 9.442 1.00 92.12 103 HIS A CA 1
ATOM 763 C C . HIS A 1 103 ? -4.478 -3.542 9.130 1.00 92.12 103 HIS A C 1
ATOM 765 O O . HIS A 1 103 ? -3.715 -3.192 10.030 1.00 92.12 103 HIS A O 1
ATOM 771 N N . MET A 1 104 ? -4.178 -3.437 7.840 1.00 94.44 104 MET A N 1
ATOM 772 C CA . MET A 1 104 ? -2.845 -3.172 7.316 1.00 94.44 104 MET A CA 1
ATOM 773 C C . MET A 1 104 ? -2.948 -2.225 6.117 1.00 94.44 104 MET A C 1
ATOM 775 O O . MET A 1 104 ? -3.788 -2.457 5.245 1.00 94.44 104 MET A O 1
ATOM 779 N N . THR A 1 105 ? -2.107 -1.187 6.058 1.00 94.31 105 THR A N 1
ATOM 780 C CA . THR A 1 105 ? -2.124 -0.188 4.972 1.00 94.31 105 THR A CA 1
ATOM 781 C C . THR A 1 105 ? -0.876 -0.292 4.100 1.00 94.31 105 THR A C 1
ATOM 783 O O . THR A 1 105 ? 0.232 -0.085 4.581 1.00 94.31 105 THR A O 1
ATOM 786 N N . PHE A 1 106 ? -1.043 -0.552 2.804 1.00 94.12 106 PHE A N 1
ATOM 787 C CA . PHE A 1 106 ? 0.063 -0.591 1.841 1.00 94.12 106 PHE A CA 1
ATOM 788 C C . PHE A 1 106 ? 0.058 0.672 0.978 1.00 94.12 106 PHE A C 1
ATOM 790 O O . PHE A 1 106 ? -0.928 0.954 0.293 1.00 94.12 106 PHE A O 1
ATOM 797 N N . PHE A 1 107 ? 1.158 1.420 0.991 1.00 94.19 107 PHE A N 1
ATOM 798 C CA . PHE A 1 107 ? 1.364 2.583 0.134 1.00 94.19 107 PHE A CA 1
ATOM 799 C C . PHE A 1 107 ? 2.013 2.158 -1.183 1.00 94.19 107 PHE A C 1
ATOM 801 O O . PHE A 1 107 ? 3.232 2.235 -1.363 1.00 94.19 107 PHE A O 1
ATOM 808 N N . LEU A 1 108 ? 1.170 1.713 -2.119 1.00 92.69 108 LEU A N 1
ATOM 809 C CA . LEU A 1 108 ? 1.612 1.220 -3.418 1.00 92.69 108 LEU A CA 1
ATOM 810 C C . LEU A 1 108 ? 2.421 2.282 -4.174 1.00 92.69 108 LEU A C 1
ATOM 812 O O . LEU A 1 108 ? 1.931 3.362 -4.505 1.00 92.69 108 LEU A O 1
ATOM 816 N N . THR A 1 109 ? 3.663 1.942 -4.509 1.00 93.69 109 THR A N 1
ATOM 817 C CA . THR A 1 109 ? 4.507 2.802 -5.338 1.00 93.69 109 THR A CA 1
ATOM 818 C C . THR A 1 109 ? 4.022 2.776 -6.785 1.00 93.69 109 THR A C 1
ATOM 820 O O . THR A 1 109 ? 3.985 1.723 -7.411 1.00 93.69 109 THR A O 1
ATOM 823 N N . GLY A 1 110 ? 3.693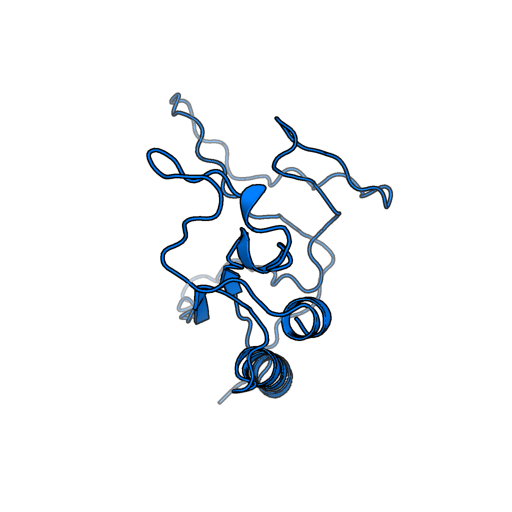 3.940 -7.353 1.00 91.31 110 GLY A N 1
ATOM 824 C CA . GLY A 1 110 ? 3.034 4.023 -8.664 1.00 91.31 110 GLY A CA 1
ATOM 825 C C . GLY A 1 110 ? 3.789 3.354 -9.822 1.00 91.31 110 GLY A C 1
ATOM 826 O O . GLY A 1 110 ? 3.164 2.741 -10.683 1.00 91.31 110 GLY A O 1
ATOM 827 N N . ILE A 1 111 ? 5.128 3.397 -9.836 1.00 93.88 111 ILE A N 1
ATOM 828 C CA . ILE A 1 111 ? 5.916 2.752 -10.905 1.00 93.88 111 ILE A CA 1
ATOM 829 C C . ILE A 1 111 ? 5.909 1.217 -10.839 1.00 93.88 111 ILE A C 1
ATOM 831 O O . ILE A 1 111 ? 6.315 0.577 -11.804 1.00 93.88 111 ILE A O 1
ATOM 835 N N . TYR A 1 112 ? 5.389 0.615 -9.763 1.00 94.38 112 TYR A N 1
ATOM 836 C CA . TYR A 1 112 ? 5.123 -0.826 -9.701 1.00 94.38 112 TYR A CA 1
ATOM 837 C C . TYR A 1 112 ? 3.936 -1.269 -10.564 1.00 94.38 112 TYR A C 1
ATOM 839 O O . TYR A 1 112 ? 3.739 -2.460 -10.764 1.00 94.38 112 TYR A O 1
ATOM 847 N N . LEU A 1 113 ? 3.180 -0.330 -11.134 1.00 91.31 113 LEU A N 1
ATOM 848 C CA . LEU A 1 113 ? 2.130 -0.616 -12.114 1.00 91.31 113 LEU A CA 1
ATOM 849 C C . LEU A 1 113 ? 2.624 -0.509 -13.566 1.00 91.31 113 LEU A C 1
ATOM 851 O O . LEU A 1 113 ? 1.837 -0.673 -14.499 1.00 91.31 113 LEU A O 1
ATOM 855 N N . LEU A 1 114 ? 3.910 -0.207 -13.779 1.00 93.44 114 LEU A N 1
ATOM 856 C CA . LEU A 1 114 ? 4.487 0.008 -15.103 1.00 93.44 114 LEU A CA 1
ATOM 857 C C . LEU A 1 114 ? 5.420 -1.153 -15.486 1.00 93.44 114 LEU A C 1
ATOM 859 O O . LEU A 1 114 ? 6.463 -1.319 -14.848 1.00 93.44 114 LEU A O 1
ATOM 863 N N . PRO A 1 115 ? 5.103 -1.914 -16.553 1.00 92.62 115 PRO A N 1
ATOM 864 C CA . PRO A 1 115 ? 6.018 -2.896 -17.124 1.00 92.62 115 PRO A CA 1
ATOM 865 C C . PRO A 1 115 ? 7.395 -2.299 -17.425 1.00 92.62 115 PRO A C 1
ATOM 867 O O . PRO A 1 115 ? 7.513 -1.161 -17.894 1.00 92.62 115 PRO A O 1
ATOM 870 N N . LYS A 1 116 ? 8.456 -3.064 -17.151 1.00 93.19 116 LYS A N 1
ATOM 871 C CA . LYS A 1 116 ? 9.847 -2.595 -17.266 1.00 93.19 116 LYS A CA 1
ATOM 872 C C . LYS A 1 116 ? 10.209 -2.126 -18.678 1.00 93.19 116 LYS A C 1
ATOM 874 O O . LYS A 1 116 ? 10.967 -1.165 -18.827 1.00 93.19 116 LYS A O 1
ATOM 879 N N . ASP A 1 117 ? 9.669 -2.776 -19.703 1.00 95.25 117 ASP A N 1
ATOM 880 C CA . ASP A 1 117 ? 9.824 -2.400 -21.115 1.00 95.25 117 ASP A CA 1
ATOM 881 C C . ASP A 1 117 ? 9.180 -1.036 -21.438 1.00 95.25 117 ASP A C 1
ATOM 883 O O . ASP A 1 117 ? 9.637 -0.329 -22.337 1.00 95.25 117 ASP A O 1
ATOM 887 N N . LYS A 1 118 ? 8.195 -0.608 -20.641 1.00 95.56 118 LYS A N 1
ATOM 888 C CA . LYS A 1 118 ? 7.491 0.679 -20.745 1.00 95.56 118 LYS A CA 1
ATOM 889 C C . LYS A 1 118 ? 8.004 1.751 -19.789 1.00 95.56 118 LYS A C 1
ATOM 891 O O . LYS A 1 118 ? 7.393 2.815 -19.691 1.00 95.56 118 LYS A O 1
ATOM 896 N N . ARG A 1 119 ? 9.143 1.536 -19.118 1.00 96.31 119 ARG A N 1
ATOM 897 C CA . ARG A 1 119 ? 9.707 2.471 -18.121 1.00 96.31 119 ARG A CA 1
ATOM 898 C C . ARG A 1 119 ? 9.763 3.932 -18.576 1.00 96.31 119 ARG A C 1
ATOM 900 O O . ARG A 1 119 ? 9.593 4.832 -17.767 1.00 96.31 119 ARG A O 1
ATOM 907 N N . THR A 1 120 ? 9.970 4.196 -19.865 1.00 97.38 120 THR A N 1
ATOM 908 C CA . THR A 1 120 ? 10.070 5.557 -20.419 1.00 97.38 120 THR A CA 1
ATOM 909 C C . THR A 1 120 ? 8.753 6.344 -20.397 1.00 97.38 120 THR A C 1
ATOM 911 O O . THR A 1 120 ? 8.772 7.550 -20.645 1.00 97.38 120 THR A O 1
ATOM 914 N N . PHE A 1 121 ? 7.620 5.714 -20.067 1.00 95.75 121 PHE A N 1
ATOM 915 C CA . PHE A 1 121 ? 6.366 6.419 -19.772 1.00 95.75 121 PHE A CA 1
ATOM 916 C C . PHE A 1 121 ? 6.401 7.141 -18.425 1.00 95.75 121 PHE A C 1
ATOM 918 O O . PHE A 1 121 ? 5.733 8.162 -18.269 1.00 95.75 121 PHE A O 1
ATOM 925 N N . TYR A 1 122 ? 7.218 6.675 -17.479 1.00 96.12 122 TYR A N 1
ATOM 926 C CA . TYR A 1 122 ? 7.488 7.423 -16.262 1.00 96.12 122 TYR A CA 1
ATOM 927 C C . TYR A 1 122 ? 8.420 8.604 -16.567 1.00 96.12 122 TYR A C 1
ATOM 929 O O . TYR A 1 122 ? 9.524 8.436 -17.094 1.00 96.12 122 TYR A O 1
ATOM 937 N N . ARG A 1 123 ? 7.965 9.818 -16.240 1.00 96.25 123 ARG A N 1
ATOM 938 C CA . ARG A 1 123 ? 8.691 11.077 -16.461 1.00 96.25 123 ARG A CA 1
ATOM 939 C C . ARG A 1 123 ? 8.997 11.737 -15.114 1.00 96.25 123 ARG A C 1
ATOM 941 O O . ARG A 1 123 ? 8.226 12.589 -14.675 1.00 96.25 123 ARG A O 1
ATOM 948 N N . PRO A 1 124 ? 10.079 11.324 -14.435 1.00 95.31 124 PRO A N 1
ATOM 949 C CA . PRO A 1 124 ? 10.492 11.949 -13.182 1.00 95.31 124 PRO A CA 1
ATOM 950 C C . PRO A 1 124 ? 10.857 13.431 -13.399 1.00 95.31 124 PRO A C 1
ATOM 952 O O . PRO A 1 124 ? 11.514 13.753 -14.395 1.00 95.31 124 PRO A O 1
ATOM 955 N N . PRO A 1 125 ? 10.494 14.341 -12.477 1.00 95.31 125 PRO A N 1
ATOM 956 C CA . PRO A 1 125 ? 10.957 15.725 -12.522 1.00 95.31 125 PRO A CA 1
ATOM 957 C C . PRO A 1 125 ? 12.487 15.790 -12.571 1.00 95.31 125 PRO A C 1
ATOM 959 O O . PRO A 1 125 ? 13.157 15.055 -11.853 1.00 95.31 125 PRO A O 1
ATOM 962 N N . MET A 1 126 ? 13.038 16.675 -13.407 1.00 97.00 126 MET A N 1
ATOM 963 C CA . MET A 1 126 ? 14.484 16.942 -13.506 1.00 97.00 126 MET A CA 1
ATOM 964 C C . MET A 1 126 ? 15.375 15.752 -13.922 1.00 97.00 126 MET A C 1
ATOM 966 O O . MET A 1 126 ? 16.600 15.871 -13.902 1.00 97.00 126 MET A O 1
ATOM 970 N N . HIS A 1 127 ? 14.805 14.626 -14.359 1.00 97.31 127 HIS A N 1
ATOM 971 C CA . HIS A 1 127 ? 15.560 13.450 -14.796 1.00 97.31 127 HIS A CA 1
ATOM 972 C C . HIS A 1 127 ? 15.086 12.942 -16.166 1.00 97.31 127 HIS A C 1
ATOM 974 O O . HIS A 1 127 ? 14.019 13.301 -16.663 1.00 97.31 127 HIS A O 1
ATOM 980 N N . LYS A 1 128 ? 15.906 12.100 -16.812 1.00 98.12 128 LYS A N 1
ATOM 981 C CA . LYS A 1 128 ? 15.535 11.481 -18.094 1.00 98.12 128 LYS A CA 1
ATOM 982 C C . LYS A 1 128 ? 14.349 10.517 -17.898 1.00 98.12 128 LYS A C 1
ATOM 984 O O . LYS A 1 128 ? 14.266 9.880 -16.846 1.00 98.12 128 LYS A O 1
ATOM 989 N N . PRO A 1 129 ? 13.469 10.350 -18.905 1.00 98.00 129 PRO A N 1
ATOM 990 C CA . PRO A 1 129 ? 12.379 9.379 -18.840 1.00 98.00 129 PRO A CA 1
ATOM 991 C C . PRO A 1 129 ? 12.864 7.978 -18.453 1.00 98.00 129 PRO A C 1
ATOM 993 O O . PRO A 1 129 ? 13.889 7.504 -18.950 1.00 98.00 129 PRO A O 1
ATOM 996 N N . GLY A 1 130 ? 12.123 7.316 -17.569 1.00 96.75 130 GLY A N 1
ATOM 997 C CA . GLY A 1 130 ? 12.438 5.982 -17.063 1.00 96.75 130 GLY A CA 1
ATOM 998 C C . GLY A 1 130 ? 13.505 5.909 -15.970 1.00 96.75 130 GLY A C 1
ATOM 999 O O . GLY A 1 130 ? 13.741 4.815 -15.459 1.00 96.75 130 GLY A O 1
ATOM 1000 N N . VAL A 1 131 ? 14.129 7.019 -15.567 1.00 97.44 131 VAL A N 1
ATOM 1001 C CA . VAL A 1 131 ? 15.023 7.037 -14.396 1.00 97.44 131 VAL A CA 1
ATOM 1002 C 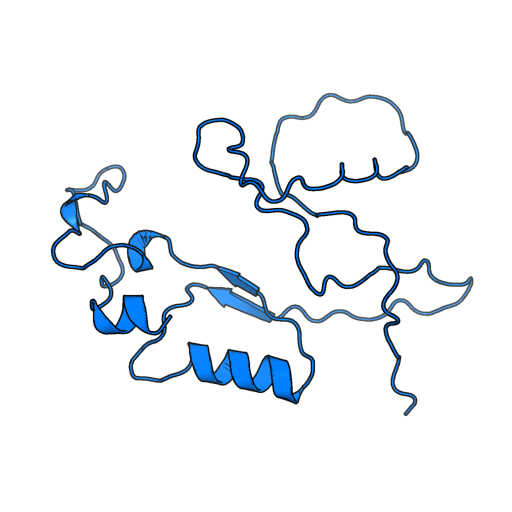C . VAL A 1 131 ? 14.195 6.894 -13.118 1.00 97.44 131 VAL A C 1
ATOM 1004 O O . VAL A 1 131 ? 13.220 7.608 -12.928 1.00 97.44 131 VAL A O 1
ATOM 1007 N N . ALA A 1 132 ? 14.584 5.977 -12.238 1.00 95.69 132 ALA A N 1
ATOM 1008 C CA . ALA A 1 132 ? 13.980 5.797 -10.923 1.00 95.69 132 ALA A CA 1
ATOM 1009 C C . ALA A 1 132 ? 15.054 5.338 -9.928 1.00 95.69 132 ALA A C 1
ATOM 1011 O O . ALA A 1 132 ? 16.016 4.678 -10.317 1.00 95.69 132 ALA A O 1
ATOM 1012 N N . ALA A 1 133 ? 14.886 5.687 -8.650 1.00 93.12 133 ALA A N 1
ATOM 1013 C CA . ALA A 1 133 ? 15.778 5.250 -7.571 1.00 93.12 133 ALA A CA 1
ATOM 1014 C C . ALA A 1 133 ? 15.537 3.789 -7.143 1.00 93.12 133 ALA A C 1
ATOM 1016 O O . ALA A 1 133 ? 16.316 3.229 -6.377 1.00 93.12 133 ALA A O 1
ATOM 1017 N N . ILE A 1 134 ? 14.464 3.178 -7.647 1.00 92.88 134 ILE A N 1
ATOM 1018 C CA . ILE A 1 134 ? 14.095 1.783 -7.423 1.00 92.88 134 ILE A CA 1
ATOM 1019 C C . ILE A 1 134 ? 13.924 1.067 -8.766 1.00 92.88 134 ILE A C 1
ATOM 1021 O O . ILE A 1 134 ? 13.682 1.693 -9.801 1.00 92.88 134 ILE A O 1
ATOM 1025 N N . SER A 1 135 ? 14.040 -0.257 -8.742 1.00 92.44 135 SER A N 1
ATOM 1026 C CA . SER A 1 135 ? 13.851 -1.098 -9.922 1.00 92.44 135 SER A CA 1
ATOM 1027 C C . SER A 1 135 ? 12.385 -1.144 -10.360 1.00 92.44 135 SER A C 1
ATOM 1029 O O . SER A 1 135 ? 11.476 -1.166 -9.533 1.00 92.44 135 SER A O 1
ATOM 1031 N N . TYR A 1 136 ? 12.166 -1.220 -11.675 1.00 95.56 136 TYR A N 1
ATOM 1032 C CA . TYR A 1 136 ? 10.857 -1.558 -12.239 1.00 95.56 136 TYR A CA 1
ATOM 1033 C C . TYR A 1 136 ? 10.552 -3.040 -12.004 1.00 95.56 136 TYR A C 1
ATOM 1035 O O . TYR A 1 136 ? 11.480 -3.857 -12.084 1.00 95.56 136 TYR A O 1
ATOM 1043 N N . PRO A 1 137 ? 9.281 -3.391 -11.762 1.00 94.38 137 PRO A N 1
ATOM 1044 C CA . PRO A 1 137 ? 8.876 -4.773 -11.557 1.00 94.38 137 PRO A CA 1
ATOM 1045 C C . PRO A 1 137 ? 9.000 -5.582 -12.853 1.00 94.38 137 PRO A C 1
ATOM 1047 O O . PRO A 1 137 ? 9.010 -5.040 -13.964 1.00 94.38 137 PRO A O 1
ATOM 1050 N N . THR A 1 138 ? 9.082 -6.901 -12.709 1.00 94.12 138 THR A N 1
ATOM 1051 C CA . THR A 1 138 ? 8.861 -7.816 -13.831 1.00 94.12 138 THR A CA 1
ATOM 1052 C C . THR A 1 138 ? 7.367 -7.893 -14.155 1.00 94.12 138 THR A C 1
ATOM 1054 O O . THR A 1 138 ? 6.524 -7.614 -13.303 1.00 94.12 138 THR A O 1
ATOM 1057 N N . ASP A 1 139 ? 7.019 -8.322 -15.368 1.00 93.69 139 ASP A N 1
ATOM 1058 C CA . ASP A 1 139 ? 5.620 -8.571 -15.744 1.00 93.69 139 ASP A CA 1
ATOM 1059 C C . ASP A 1 139 ? 4.937 -9.586 -14.817 1.00 93.69 139 ASP A C 1
ATOM 1061 O O . ASP A 1 139 ? 3.736 -9.504 -14.570 1.00 93.69 139 ASP A O 1
ATOM 1065 N N . GLU A 1 140 ? 5.696 -10.554 -14.307 1.00 93.88 140 GLU A N 1
ATOM 1066 C CA . GLU A 1 140 ? 5.206 -11.547 -13.357 1.00 93.88 140 GLU A CA 1
ATOM 1067 C C . GLU A 1 140 ? 4.883 -10.919 -11.999 1.00 93.88 140 GLU A C 1
ATOM 1069 O O . GLU A 1 140 ? 3.784 -11.119 -11.479 1.00 93.88 140 GLU A O 1
ATOM 1074 N N . HIS A 1 141 ? 5.780 -10.092 -11.457 1.00 94.19 141 HIS A N 1
ATOM 1075 C CA . HIS A 1 141 ? 5.541 -9.372 -10.200 1.00 94.19 141 HIS A CA 1
ATOM 1076 C C . HIS A 1 141 ? 4.356 -8.406 -10.301 1.00 94.19 141 HIS A C 1
ATOM 1078 O O . HIS A 1 141 ? 3.583 -8.291 -9.354 1.00 94.19 141 HIS A O 1
ATOM 1084 N N . ILE A 1 142 ? 4.138 -7.777 -11.464 1.00 93.50 142 ILE A N 1
ATOM 1085 C CA . ILE A 1 142 ? 2.931 -6.965 -11.709 1.00 93.50 142 ILE A CA 1
ATOM 1086 C C . ILE A 1 142 ? 1.660 -7.819 -11.617 1.00 93.50 142 ILE A C 1
ATOM 1088 O O . ILE A 1 142 ? 0.681 -7.390 -11.019 1.00 93.50 142 ILE A O 1
ATOM 1092 N N . ARG A 1 143 ? 1.645 -9.015 -12.220 1.00 92.19 143 ARG A N 1
ATOM 1093 C CA . ARG A 1 143 ? 0.450 -9.883 -12.254 1.00 92.19 143 ARG A CA 1
ATOM 1094 C C . ARG A 1 143 ? 0.127 -10.535 -10.913 1.00 92.19 143 ARG A C 1
ATOM 1096 O O . ARG A 1 143 ? -1.018 -10.912 -10.689 1.00 92.19 143 ARG A O 1
ATOM 1103 N N . THR A 1 144 ? 1.143 -10.753 -10.089 1.00 92.62 144 THR A N 1
ATOM 1104 C CA . THR A 1 144 ? 1.032 -11.484 -8.817 1.00 92.62 144 THR A CA 1
ATOM 1105 C C . THR A 1 144 ? 0.791 -10.577 -7.612 1.00 92.62 144 THR A C 1
ATOM 1107 O O . THR A 1 144 ? 0.472 -11.080 -6.534 1.00 92.62 144 THR A O 1
ATOM 1110 N N . THR A 1 145 ? 0.914 -9.261 -7.798 1.00 88.50 145 THR A N 1
ATOM 1111 C CA . THR A 1 145 ? 0.512 -8.239 -6.822 1.00 88.50 145 THR A CA 1
ATOM 1112 C C . THR A 1 145 ? -1.011 -8.092 -6.815 1.00 88.50 145 THR A C 1
ATOM 1114 O O . THR A 1 145 ? -1.623 -8.244 -5.726 1.00 88.50 145 THR A O 1
#

Secondary structure (DSSP, 8-state):
-PPPP----S----------------------PPPPPP-SS-EEETTTTEEE-SSPTTPPPP-PPPTTPPPPPP--EEEE-----TT-HHHHHHHHHHHHT--EEEE--GGGGS-GGGGGG---TTS-TT--SSPPPPHHHHHH-

Sequence (145 aa):
MPLLVLGRGKDAASAGSGVGKSSDDGGDEGKGKQEPEWDGKTKVIGDGSTSYTGPQPGQLKPTPLKPGEKPPQFVVFSWDGGLQGDDHLFSHYRELSKKYNAHMTFFLTGIYLLPKDKRTFYRPPMHKPGVAAISYPTDEHIRTT

Foldseek 3Di:
DDDDDQDDDDADADDDDDDDDDDDDDDDPDPRDGDDDDPQDWAADDPRPDIDRDDDPPDGDDDDDDVPDDDDDDDAAEDEAQWCDPVRVNVVVVVVCVVVVNDYYYNHDPLQLPALVRQQVADDPPDHGNDDPDDRDHPVRNVVD